Protein AF-A0A3C0BRB8-F1 (afdb_monomer_lite)

Secondary structure (DSSP, 8-state):
-EEETTEEEESS--HHHHHHHHHH--SSSEEE---S-S---------

Radius of gyration: 11.76 Å; chains: 1; bounding box: 24×25×22 Å

pLDDT: mean 73.39, std 16.2, range [37.97, 90.31]

Sequence (47 aa):
TMFVDGYVVVGHVAADVVKKLLTERPPIVGIAIPGMPSGVPGMGGQK

Structure (mmCIF, N/CA/C/O backbone):
data_AF-A0A3C0BRB8-F1
#
_entry.id   AF-A0A3C0BRB8-F1
#
loop_
_atom_site.group_PDB
_atom_site.id
_atom_site.type_symbol
_atom_site.label_atom_id
_atom_site.label_alt_id
_atom_site.label_comp_id
_atom_site.label_asym_id
_atom_site.label_entity_id
_atom_site.label_seq_id
_atom_site.pdbx_PDB_ins_code
_atom_site.Cartn_x
_atom_site.Cartn_y
_atom_site.Cartn_z
_atom_site.occupancy
_atom_site.B_iso_or_equiv
_atom_site.auth_seq_id
_atom_site.auth_comp_id
_atom_site.auth_asym_id
_atom_site.auth_atom_id
_atom_site.pdbx_PDB_model_num
ATOM 1 N N . THR A 1 1 ? -1.954 -2.907 -10.901 1.00 71.38 1 THR A N 1
ATOM 2 C CA . THR A 1 1 ? -2.756 -2.724 -9.677 1.00 71.38 1 THR A CA 1
ATOM 3 C C . THR A 1 1 ? -3.268 -4.072 -9.242 1.00 71.38 1 THR A C 1
ATOM 5 O O . THR A 1 1 ? -3.738 -4.813 -10.094 1.00 71.38 1 THR A O 1
ATOM 8 N N . MET A 1 2 ? -3.115 -4.410 -7.969 1.00 83.06 2 MET A N 1
ATOM 9 C CA . MET A 1 2 ? -3.496 -5.681 -7.356 1.00 83.06 2 MET A CA 1
ATOM 10 C C . MET A 1 2 ? -4.210 -5.393 -6.033 1.00 83.06 2 MET A C 1
ATOM 12 O O . MET A 1 2 ? -3.939 -4.375 -5.404 1.00 83.06 2 MET A O 1
ATOM 16 N N . PHE A 1 3 ? -5.110 -6.277 -5.614 1.00 83.62 3 PHE A N 1
ATOM 1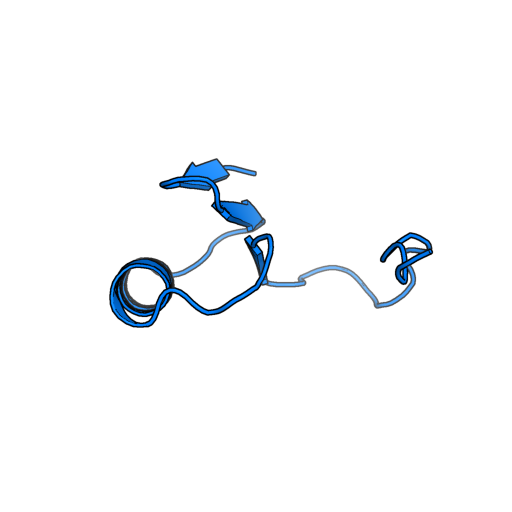7 C CA . PHE A 1 3 ? -5.793 -6.191 -4.326 1.00 83.62 3 PHE A CA 1
ATOM 18 C C . PHE A 1 3 ? -5.397 -7.400 -3.483 1.00 83.62 3 PHE A C 1
ATOM 20 O O . PHE A 1 3 ? -5.463 -8.530 -3.966 1.00 83.62 3 PHE A O 1
ATOM 27 N N . VAL A 1 4 ? -4.958 -7.163 -2.249 1.00 81.75 4 VAL A N 1
ATOM 28 C CA . VAL A 1 4 ? -4.501 -8.209 -1.329 1.00 81.75 4 VAL A CA 1
ATOM 29 C C . VAL A 1 4 ? -5.117 -7.955 0.038 1.00 81.75 4 VAL A C 1
ATOM 31 O O . VAL A 1 4 ? -4.813 -6.945 0.658 1.00 81.75 4 VAL A O 1
ATOM 34 N N . ASP A 1 5 ? -5.980 -8.864 0.496 1.00 81.44 5 ASP A N 1
ATOM 35 C CA . ASP A 1 5 ? -6.567 -8.843 1.850 1.00 81.44 5 ASP A CA 1
ATOM 36 C C . ASP A 1 5 ? -7.204 -7.490 2.246 1.00 81.44 5 ASP A C 1
ATOM 38 O O . ASP A 1 5 ? -7.065 -7.015 3.368 1.00 81.44 5 ASP A O 1
ATOM 42 N N . GLY A 1 6 ? -7.863 -6.825 1.290 1.00 83.50 6 GLY A N 1
ATOM 43 C CA . GLY A 1 6 ? -8.477 -5.503 1.487 1.00 83.50 6 GLY A CA 1
ATOM 44 C C . GLY A 1 6 ? -7.549 -4.307 1.242 1.00 83.50 6 GLY A C 1
ATOM 45 O O . GLY A 1 6 ? -8.021 -3.173 1.226 1.00 83.50 6 GLY A O 1
ATOM 46 N N . TYR A 1 7 ? -6.265 -4.545 0.971 1.00 84.31 7 TYR A N 1
ATOM 47 C CA . TYR A 1 7 ? -5.286 -3.513 0.649 1.00 84.31 7 TYR A CA 1
ATOM 48 C C . TYR A 1 7 ? -5.033 -3.398 -0.856 1.00 84.31 7 TYR A C 1
ATOM 50 O O . TYR A 1 7 ? -4.946 -4.393 -1.580 1.00 84.31 7 TYR A O 1
ATOM 58 N N . VAL A 1 8 ? -4.861 -2.169 -1.335 1.00 87.44 8 VAL A N 1
ATOM 59 C CA . VAL A 1 8 ? -4.517 -1.874 -2.729 1.00 87.44 8 VAL A CA 1
ATOM 60 C C . VAL A 1 8 ? -2.999 -1.867 -2.898 1.00 87.44 8 VAL A C 1
ATOM 62 O O . VAL A 1 8 ? -2.294 -1.121 -2.230 1.00 8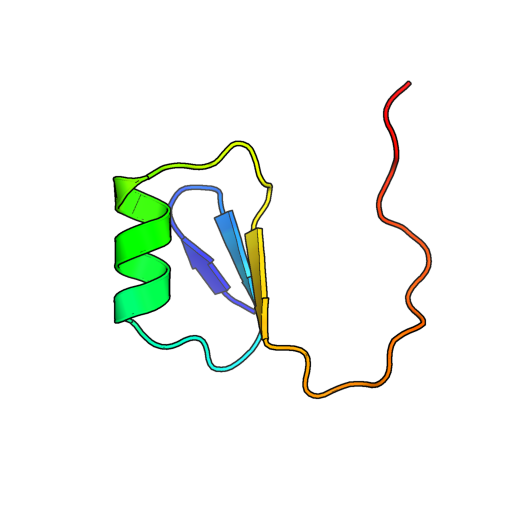7.44 8 VAL A O 1
ATOM 65 N N . VAL A 1 9 ? -2.477 -2.668 -3.819 1.00 86.00 9 VAL A N 1
ATOM 66 C CA . VAL A 1 9 ? -1.049 -2.737 -4.144 1.00 86.00 9 VAL A CA 1
ATOM 67 C C . VAL A 1 9 ? -0.837 -2.261 -5.581 1.00 86.00 9 VAL A C 1
ATOM 69 O O . VAL A 1 9 ? -1.329 -2.862 -6.541 1.00 86.00 9 VAL A O 1
ATOM 72 N N . VAL A 1 10 ? -0.120 -1.153 -5.761 1.00 83.44 10 VAL A N 1
ATOM 73 C CA . VAL A 1 10 ? 0.097 -0.525 -7.076 1.00 83.44 10 VAL A CA 1
ATOM 74 C C . VAL A 1 10 ? 1.582 -0.516 -7.435 1.00 83.44 10 VAL A C 1
ATOM 76 O O . VAL A 1 10 ? 2.424 -0.074 -6.660 1.00 83.44 10 VAL A O 1
ATOM 79 N N . GLY A 1 11 ? 1.908 -0.972 -8.644 1.00 79.12 11 GLY A N 1
ATOM 80 C CA . GLY A 1 11 ? 3.290 -1.091 -9.111 1.00 79.12 11 GLY A CA 1
ATOM 81 C C . GLY A 1 11 ? 3.929 -2.436 -8.759 1.00 79.12 11 GLY A C 1
ATOM 82 O O . GLY A 1 11 ? 3.267 -3.350 -8.269 1.00 79.12 11 GLY A O 1
ATOM 83 N N . HIS A 1 12 ? 5.218 -2.573 -9.066 1.00 82.75 12 HIS A N 1
ATOM 84 C CA . HIS A 1 12 ? 5.972 -3.814 -8.880 1.00 82.75 12 HIS A CA 1
ATOM 85 C C . HIS A 1 12 ? 6.492 -3.909 -7.440 1.00 82.75 12 HIS A C 1
ATOM 87 O O . HIS A 1 12 ? 7.667 -3.685 -7.160 1.00 82.75 12 HIS A O 1
ATOM 93 N N . VAL A 1 13 ? 5.578 -4.157 -6.503 1.00 79.56 13 VAL A N 1
ATOM 94 C CA . VAL A 1 13 ? 5.896 -4.228 -5.073 1.00 79.56 13 VAL A CA 1
ATOM 95 C C . VAL A 1 13 ? 6.518 -5.582 -4.742 1.00 79.56 13 VAL A C 1
ATOM 97 O O . VAL A 1 13 ? 5.959 -6.623 -5.078 1.00 79.56 13 VAL A O 1
ATOM 100 N N . ALA A 1 14 ? 7.680 -5.571 -4.083 1.00 85.19 14 ALA A N 1
ATOM 101 C CA . ALA A 1 14 ? 8.353 -6.794 -3.655 1.00 85.19 14 ALA A CA 1
ATOM 102 C C . ALA A 1 14 ? 7.484 -7.591 -2.669 1.00 85.19 14 ALA A C 1
ATOM 104 O O . ALA A 1 14 ? 6.822 -7.022 -1.796 1.00 85.19 14 ALA A O 1
ATOM 105 N N . ALA A 1 15 ? 7.529 -8.921 -2.771 1.00 85.38 15 ALA A N 1
ATOM 106 C CA . ALA A 1 15 ? 6.714 -9.811 -1.946 1.00 85.38 15 ALA A CA 1
ATOM 107 C C . ALA A 1 15 ? 6.962 -9.627 -0.437 1.00 85.38 15 ALA A C 1
ATOM 109 O O . ALA A 1 15 ? 6.030 -9.755 0.354 1.00 85.38 15 ALA A O 1
ATOM 110 N N . ASP A 1 16 ? 8.183 -9.275 -0.030 1.00 86.50 16 ASP A N 1
ATOM 111 C CA . ASP A 1 16 ? 8.518 -9.027 1.378 1.00 86.50 16 ASP A CA 1
ATOM 112 C C . ASP A 1 16 ? 7.790 -7.807 1.953 1.00 86.50 16 ASP A C 1
ATOM 114 O O . ASP A 1 16 ? 7.392 -7.812 3.117 1.00 86.50 16 ASP A O 1
ATOM 118 N N . VAL A 1 17 ? 7.539 -6.784 1.129 1.00 83.94 17 VAL A N 1
ATOM 119 C CA . VAL A 1 17 ? 6.772 -5.596 1.530 1.00 83.94 17 VAL A CA 1
ATOM 120 C C . VAL A 1 17 ? 5.295 -5.950 1.696 1.00 83.94 17 VAL A C 1
ATOM 122 O O . VAL A 1 17 ? 4.671 -5.533 2.668 1.00 83.94 17 VAL A O 1
ATOM 125 N N . VAL A 1 18 ? 4.745 -6.775 0.798 1.00 84.06 18 VAL A N 1
ATOM 126 C CA . VAL A 1 18 ? 3.367 -7.279 0.921 1.00 84.06 18 VAL A CA 1
ATOM 127 C C . VAL A 1 18 ? 3.222 -8.144 2.176 1.00 84.06 18 VAL A C 1
ATOM 129 O O . VAL A 1 18 ? 2.272 -7.968 2.931 1.00 84.06 18 VAL A O 1
ATOM 132 N N . LYS A 1 19 ? 4.190 -9.022 2.465 1.00 88.50 19 LYS A N 1
ATOM 133 C CA . LYS A 1 19 ? 4.207 -9.817 3.705 1.00 88.50 19 LYS A CA 1
ATOM 134 C C . LYS A 1 19 ? 4.246 -8.938 4.952 1.00 88.50 19 LYS A C 1
ATOM 136 O O . LYS A 1 19 ? 3.489 -9.195 5.885 1.00 88.50 19 LYS A O 1
ATOM 141 N N . LYS A 1 20 ? 5.085 -7.897 4.969 1.00 86.38 20 LYS A N 1
ATOM 142 C CA . LYS A 1 20 ? 5.115 -6.928 6.073 1.00 86.38 20 LYS A CA 1
ATOM 143 C C . LYS A 1 20 ? 3.780 -6.223 6.242 1.00 86.38 20 LYS A C 1
ATOM 145 O O . LYS A 1 20 ? 3.283 -6.163 7.357 1.00 86.38 20 LYS A O 1
ATOM 150 N N . LEU A 1 21 ? 3.164 -5.774 5.154 1.00 83.62 21 LEU A N 1
ATOM 151 C CA . LEU A 1 21 ? 1.853 -5.140 5.208 1.00 83.62 21 LEU A CA 1
ATOM 152 C C . LEU A 1 21 ? 0.777 -6.077 5.778 1.00 83.62 21 LEU A C 1
ATOM 154 O O . LEU A 1 21 ? -0.020 -5.653 6.608 1.00 83.62 21 LEU A O 1
ATOM 158 N N . LEU A 1 22 ? 0.786 -7.354 5.395 1.00 85.19 22 LEU A N 1
ATOM 159 C CA . LEU A 1 22 ? -0.148 -8.349 5.932 1.00 85.19 22 LEU A CA 1
ATOM 160 C C . LEU A 1 22 ? 0.142 -8.737 7.389 1.00 85.19 22 LEU A C 1
ATOM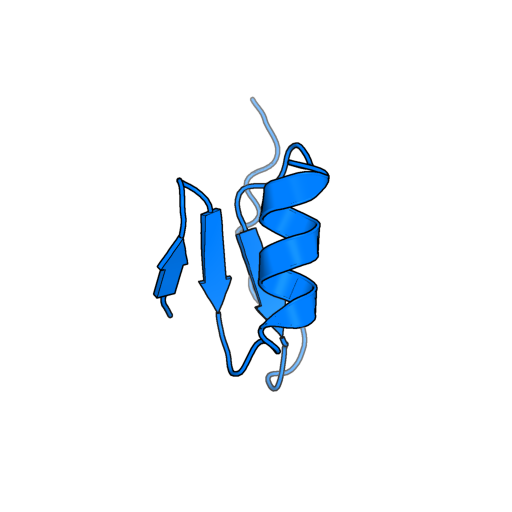 162 O O . LEU A 1 22 ? -0.762 -9.194 8.082 1.00 85.19 22 LEU A O 1
ATOM 166 N N . THR A 1 23 ? 1.382 -8.560 7.853 1.00 90.31 23 THR A N 1
ATOM 167 C CA . THR A 1 23 ? 1.794 -8.868 9.232 1.00 90.31 23 THR A CA 1
ATOM 168 C C . THR A 1 23 ? 1.519 -7.701 10.175 1.00 90.31 23 THR A C 1
ATOM 170 O O . THR A 1 23 ? 0.938 -7.885 11.237 1.00 90.31 23 THR A O 1
ATOM 173 N N . GLU A 1 24 ? 1.930 -6.495 9.789 1.00 88.94 24 GLU A N 1
ATOM 174 C CA . GLU A 1 24 ? 1.794 -5.282 10.598 1.00 88.94 24 GLU A CA 1
ATOM 175 C C . GLU A 1 24 ? 0.380 -4.691 10.516 1.00 88.94 24 GLU A C 1
ATOM 177 O O . GLU A 1 24 ? -0.013 -3.947 11.410 1.00 88.94 24 GLU A O 1
ATOM 182 N N . ARG A 1 25 ? -0.379 -5.020 9.456 1.00 84.56 25 ARG A N 1
ATOM 183 C CA . ARG A 1 25 ? -1.732 -4.512 9.162 1.00 84.56 25 ARG A CA 1
ATOM 184 C C . ARG A 1 25 ? -1.907 -3.030 9.524 1.00 84.56 25 ARG A C 1
ATOM 186 O O . ARG A 1 25 ? -2.792 -2.681 10.309 1.00 84.56 25 ARG A O 1
ATOM 193 N N . PRO A 1 26 ? -1.069 -2.139 8.965 1.00 81.88 26 PRO A N 1
ATOM 194 C CA . PRO A 1 26 ? -1.167 -0.719 9.255 1.00 81.88 26 PRO A CA 1
ATOM 195 C C . PRO A 1 26 ? -2.535 -0.170 8.814 1.00 81.88 26 PRO A C 1
ATOM 197 O O . PRO A 1 26 ? -3.129 -0.692 7.861 1.00 81.88 26 PRO A O 1
ATOM 200 N N . PRO A 1 27 ? -3.042 0.892 9.466 1.00 82.88 27 PRO A N 1
ATOM 201 C CA . PRO A 1 27 ? -4.324 1.513 9.138 1.00 82.88 27 PRO A CA 1
ATOM 202 C C . PRO A 1 27 ? -4.215 2.373 7.863 1.00 82.88 27 PRO A C 1
ATOM 204 O O . PRO A 1 27 ? -4.353 3.593 7.895 1.00 82.88 27 PRO A O 1
ATOM 207 N N . ILE A 1 28 ? -3.928 1.734 6.729 1.00 83.94 28 ILE A N 1
ATOM 208 C CA . ILE A 1 28 ? -3.829 2.340 5.396 1.00 83.94 28 ILE A CA 1
ATOM 209 C C . ILE A 1 28 ? -4.715 1.578 4.413 1.00 83.94 28 ILE A C 1
ATOM 211 O O . ILE A 1 28 ? -5.036 0.415 4.623 1.00 83.94 28 ILE A O 1
ATOM 215 N N . VAL A 1 29 ? -5.067 2.209 3.296 1.00 83.69 29 VAL A N 1
ATOM 216 C CA . VAL A 1 29 ? -5.855 1.556 2.236 1.00 83.69 29 VAL A CA 1
ATOM 217 C C . VAL A 1 29 ? -4.965 0.734 1.289 1.00 83.69 29 VAL A C 1
ATOM 219 O O . VAL A 1 29 ? -5.452 -0.148 0.588 1.00 83.69 29 VAL A O 1
ATOM 222 N N . GLY A 1 30 ? -3.650 0.982 1.246 1.00 85.00 30 GLY A N 1
ATOM 223 C CA . GLY A 1 30 ? -2.747 0.288 0.329 1.00 85.00 30 GLY A CA 1
ATOM 224 C C . GLY A 1 30 ? -1.345 0.887 0.213 1.00 85.00 30 GLY A C 1
ATOM 225 O O . GLY A 1 30 ? -1.057 1.926 0.803 1.00 85.00 30 GLY A O 1
ATOM 226 N N . ILE A 1 31 ? -0.486 0.240 -0.578 1.00 80.56 31 ILE A N 1
ATOM 227 C CA . ILE A 1 31 ? 0.884 0.675 -0.902 1.00 80.56 31 ILE A CA 1
ATOM 228 C C . ILE A 1 31 ? 1.044 0.810 -2.407 1.00 80.56 31 ILE A C 1
ATOM 230 O O . ILE A 1 31 ? 0.600 -0.034 -3.186 1.00 80.56 31 ILE A O 1
ATOM 234 N N . ALA A 1 32 ? 1.757 1.848 -2.814 1.00 82.69 32 ALA A N 1
ATOM 235 C CA . ALA A 1 32 ? 2.155 2.054 -4.191 1.00 82.69 32 ALA A CA 1
ATOM 236 C C . ALA A 1 32 ? 3.666 2.270 -4.244 1.00 82.69 32 ALA A C 1
ATOM 238 O O . ALA A 1 32 ? 4.201 2.994 -3.406 1.00 82.69 32 ALA A O 1
ATOM 239 N N . ILE A 1 33 ? 4.350 1.681 -5.226 1.00 73.94 33 ILE A N 1
ATOM 240 C CA . ILE A 1 33 ? 5.706 2.115 -5.585 1.00 73.94 33 ILE A CA 1
ATOM 241 C C . ILE A 1 33 ? 5.567 3.155 -6.699 1.00 73.94 33 ILE A C 1
ATOM 243 O O . ILE A 1 33 ? 5.193 2.796 -7.821 1.00 73.94 33 ILE A O 1
ATOM 247 N N . PRO A 1 34 ? 5.817 4.444 -6.410 1.00 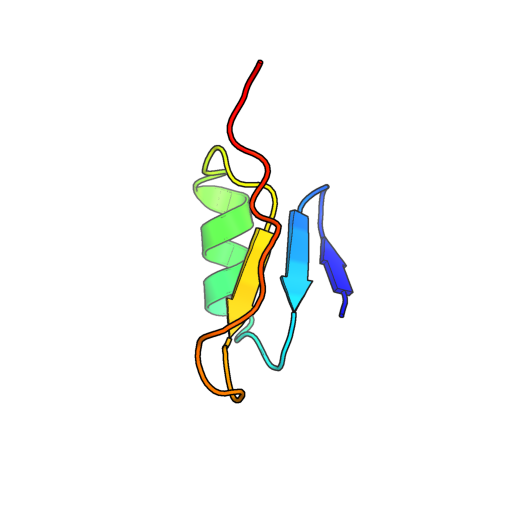62.12 34 PRO A N 1
ATOM 248 C CA . PRO A 1 34 ? 5.709 5.487 -7.410 1.00 62.12 34 PRO A CA 1
ATOM 249 C C . PRO A 1 34 ? 6.915 5.429 -8.353 1.00 62.12 34 PRO A C 1
ATOM 251 O O . PRO A 1 34 ? 8.044 5.709 -7.968 1.00 62.12 34 PRO A O 1
ATOM 254 N N . GLY A 1 35 ? 6.650 5.088 -9.613 1.00 60.38 35 GLY A N 1
ATOM 255 C CA . GLY A 1 35 ? 7.510 5.409 -10.758 1.00 60.38 35 GLY A CA 1
ATOM 256 C C . GLY A 1 35 ? 7.016 6.631 -11.545 1.00 60.38 35 GLY A C 1
ATOM 257 O O . GLY A 1 35 ? 7.460 6.855 -12.664 1.00 60.38 35 GLY A O 1
ATOM 258 N N . MET A 1 36 ? 6.060 7.394 -11.002 1.00 57.34 36 MET A N 1
ATOM 259 C CA . MET A 1 36 ? 5.448 8.562 -11.646 1.00 57.34 36 MET A CA 1
ATOM 260 C C . MET A 1 36 ? 5.570 9.801 -10.745 1.00 57.34 36 MET A C 1
ATOM 262 O O . MET A 1 36 ? 5.443 9.668 -9.525 1.00 57.34 36 MET A O 1
ATOM 266 N N . PRO A 1 37 ? 5.829 10.989 -11.327 1.00 49.88 37 PRO A N 1
ATOM 267 C CA . 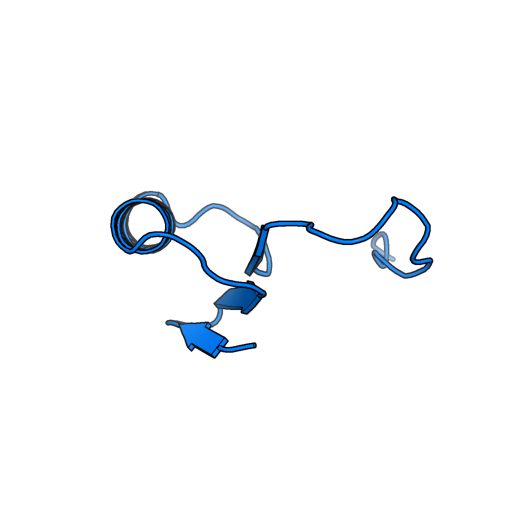PRO A 1 37 ? 6.085 12.219 -10.586 1.00 49.88 37 PRO A CA 1
ATOM 268 C C . PRO A 1 37 ? 4.886 12.602 -9.712 1.00 49.88 37 PRO A C 1
ATOM 270 O O . PRO A 1 37 ? 3.728 12.474 -10.108 1.00 49.88 37 PRO A O 1
ATOM 273 N N . SER A 1 38 ? 5.183 13.067 -8.502 1.00 47.22 38 SER A N 1
ATOM 274 C CA . SER A 1 38 ? 4.219 13.537 -7.509 1.00 47.22 38 SER A CA 1
ATOM 275 C C . SER A 1 38 ? 3.300 14.624 -8.079 1.00 47.22 38 SER A C 1
ATOM 277 O O . SER A 1 38 ? 3.784 15.678 -8.490 1.00 47.22 38 SER A O 1
ATOM 279 N N . GLY A 1 39 ? 1.983 14.389 -8.065 1.00 45.47 39 GLY A N 1
ATOM 280 C CA . GLY A 1 39 ? 0.996 15.383 -8.502 1.00 45.47 39 GLY A CA 1
ATOM 281 C C . GLY A 1 39 ? -0.449 14.899 -8.652 1.00 45.47 39 GLY A C 1
ATOM 282 O O . GLY A 1 39 ? -1.200 15.525 -9.389 1.00 45.47 39 GLY A O 1
ATOM 283 N N . VAL A 1 40 ? -0.864 13.802 -8.005 1.00 45.31 40 VAL A N 1
ATOM 284 C CA . VAL A 1 40 ? -2.262 13.334 -8.068 1.00 45.31 40 VAL A CA 1
ATOM 285 C C . VAL A 1 40 ? -3.098 13.935 -6.925 1.00 45.31 40 VAL A C 1
ATOM 287 O O . VAL A 1 40 ? -2.839 13.622 -5.760 1.00 45.31 40 VAL A O 1
ATOM 290 N N . PRO A 1 41 ? -4.099 14.789 -7.220 1.00 44.72 41 PRO A N 1
ATOM 291 C CA . PRO A 1 41 ? -5.082 15.252 -6.243 1.00 44.72 41 PRO A CA 1
ATOM 292 C C . PRO A 1 41 ? -6.028 14.097 -5.892 1.00 44.72 41 PRO A C 1
ATOM 294 O O . PRO A 1 41 ? -6.506 13.416 -6.797 1.00 44.72 41 PRO A O 1
ATOM 297 N N . GLY A 1 42 ? -6.341 13.887 -4.607 1.00 49.59 42 GLY A N 1
ATOM 298 C CA . GLY A 1 42 ? -7.432 12.975 -4.228 1.00 49.59 42 GLY A CA 1
ATOM 299 C C . GLY A 1 42 ? -7.208 12.013 -3.060 1.00 49.59 42 GLY A C 1
ATOM 300 O O . GLY A 1 42 ? -8.051 11.141 -2.868 1.00 49.59 42 GLY A O 1
ATOM 301 N N . MET A 1 43 ? -6.157 12.149 -2.240 1.00 56.53 43 MET A N 1
ATOM 302 C CA . MET A 1 43 ? -6.196 11.537 -0.901 1.00 56.53 43 MET A CA 1
ATOM 303 C C . MET A 1 43 ? -7.243 12.278 -0.071 1.00 56.53 43 MET A C 1
ATOM 305 O O . MET A 1 43 ? -6.967 13.324 0.511 1.00 56.53 43 MET A O 1
ATOM 309 N N . GLY A 1 44 ? -8.474 11.765 -0.119 1.00 48.38 44 GLY A N 1
ATOM 310 C CA . GLY A 1 44 ? -9.619 12.262 0.626 1.00 48.38 44 GLY A CA 1
ATOM 311 C C . GLY A 1 44 ? -9.309 12.261 2.115 1.00 48.38 44 GLY A C 1
ATOM 312 O O . GLY A 1 44 ? -9.384 11.228 2.773 1.00 48.38 44 GLY A O 1
ATOM 313 N N . GLY A 1 45 ? -8.944 13.435 2.622 1.00 46.34 45 GLY A N 1
ATOM 314 C CA . GLY A 1 45 ? -9.014 13.739 4.039 1.00 46.34 45 GLY A CA 1
ATOM 315 C C . GLY A 1 45 ? -10.457 13.590 4.512 1.00 46.34 45 GLY A C 1
ATOM 316 O O . 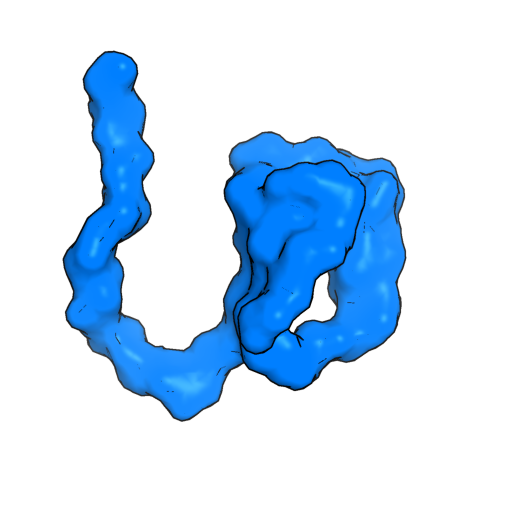GLY A 1 45 ? -11.399 13.942 3.799 1.00 46.34 45 GLY A O 1
ATOM 317 N N . GLN A 1 46 ? -10.592 13.019 5.702 1.00 43.56 46 GLN A N 1
ATOM 318 C CA . GLN A 1 46 ? -11.841 12.754 6.403 1.00 43.56 46 GLN A CA 1
ATOM 319 C C . GLN A 1 46 ? -12.786 13.970 6.407 1.00 43.56 46 GLN A C 1
ATOM 321 O O . GLN A 1 46 ? -12.355 15.108 6.607 1.00 43.56 46 GLN A O 1
ATOM 326 N N . LYS A 1 47 ? -14.082 13.700 6.258 1.00 37.97 47 LYS A N 1
ATOM 327 C CA . LYS A 1 47 ? -15.134 14.428 6.969 1.00 37.97 47 LYS A CA 1
ATOM 328 C C . LYS A 1 47 ? -15.792 13.456 7.930 1.00 37.97 47 LYS A C 1
ATOM 330 O O . LYS A 1 47 ? -15.972 12.290 7.513 1.00 37.97 47 LYS A O 1
#

Foldseek 3Di:
DDADPQADEEDDDDVVVVVVCVVVVPPDRYDYDDPDDDDDPDPDDDD